Protein AF-A0A972W1B2-F1 (afdb_monomer_lite)

Radius of gyration: 42.03 Å; chains: 1; bounding box: 54×37×134 Å

Structure (mmCIF, N/CA/C/O backbone):
data_AF-A0A972W1B2-F1
#
_entry.id   AF-A0A972W1B2-F1
#
loop_
_atom_site.group_PDB
_atom_site.id
_atom_site.type_symbol
_atom_site.label_atom_id
_atom_site.label_alt_id
_atom_site.label_comp_id
_atom_site.label_asym_id
_atom_site.label_entity_id
_atom_site.label_seq_id
_atom_site.pdbx_PDB_ins_code
_atom_site.Cartn_x
_atom_site.Cartn_y
_atom_site.Cartn_z
_atom_site.occupancy
_atom_site.B_iso_or_equiv
_atom_site.auth_seq_id
_atom_site.auth_comp_id
_atom_site.auth_asym_id
_atom_site.auth_atom_id
_atom_site.pdbx_PDB_model_num
ATOM 1 N N . MET A 1 1 ? 18.387 16.454 -88.573 1.00 46.12 1 MET A N 1
ATOM 2 C CA . MET A 1 1 ? 18.129 17.408 -87.475 1.00 46.12 1 MET A CA 1
ATOM 3 C C . MET A 1 1 ? 18.003 16.573 -86.208 1.00 46.12 1 MET A C 1
ATOM 5 O O . MET A 1 1 ? 16.985 15.927 -86.009 1.00 46.12 1 MET A O 1
ATOM 9 N N . THR A 1 2 ? 19.109 16.417 -85.480 1.00 45.62 2 THR A N 1
ATOM 10 C CA . THR A 1 2 ? 19.255 15.451 -84.378 1.00 45.62 2 THR A CA 1
ATOM 11 C C . THR A 1 2 ? 18.654 16.027 -83.101 1.00 45.62 2 THR A C 1
ATOM 13 O O . THR A 1 2 ? 19.069 17.094 -82.658 1.00 45.62 2 THR A O 1
ATOM 16 N N . VAL A 1 3 ? 17.677 15.330 -82.526 1.00 54.69 3 VAL A N 1
ATOM 17 C CA . VAL A 1 3 ? 17.119 15.628 -81.202 1.00 54.69 3 VAL A CA 1
ATOM 18 C C . VAL A 1 3 ? 18.127 15.175 -80.144 1.00 54.69 3 VAL A C 1
ATOM 20 O O . VAL A 1 3 ? 18.491 14.001 -80.103 1.00 54.69 3 VAL A O 1
ATOM 23 N N . ALA A 1 4 ? 18.596 16.104 -79.310 1.00 55.91 4 ALA A N 1
ATOM 24 C CA . ALA A 1 4 ? 19.413 15.797 -78.142 1.00 55.91 4 ALA A CA 1
ATOM 25 C C . ALA A 1 4 ? 18.521 15.235 -77.023 1.00 55.91 4 ALA A C 1
ATOM 27 O O . ALA A 1 4 ? 17.514 15.842 -76.659 1.00 55.91 4 ALA A O 1
ATOM 28 N N . ALA A 1 5 ? 18.878 14.063 -76.499 1.00 64.50 5 ALA A N 1
ATOM 29 C CA . ALA A 1 5 ? 18.214 13.460 -75.350 1.00 64.50 5 ALA A CA 1
ATOM 30 C C . ALA A 1 5 ? 18.534 14.253 -74.070 1.00 64.50 5 ALA A C 1
ATOM 32 O O . ALA A 1 5 ? 19.690 14.589 -73.814 1.00 64.50 5 ALA A O 1
ATOM 33 N N . ASN A 1 6 ? 17.508 14.541 -73.270 1.00 60.62 6 ASN A N 1
ATOM 34 C CA . ASN A 1 6 ? 17.642 15.228 -71.986 1.00 60.62 6 ASN A CA 1
ATOM 35 C C . ASN A 1 6 ? 18.220 14.267 -70.925 1.00 60.62 6 ASN A C 1
ATOM 37 O O . ASN A 1 6 ? 17.736 13.135 -70.832 1.00 60.62 6 ASN A O 1
ATOM 41 N N . PRO A 1 7 ? 19.199 14.677 -70.097 1.00 66.25 7 PRO A N 1
ATOM 42 C CA . PRO A 1 7 ? 19.702 13.826 -69.027 1.00 66.25 7 PRO A CA 1
ATOM 43 C C . PRO A 1 7 ? 18.697 13.766 -67.867 1.00 66.25 7 PRO A C 1
ATOM 45 O O . PRO A 1 7 ? 18.315 14.786 -67.294 1.00 66.25 7 PRO A O 1
ATOM 48 N N . VAL A 1 8 ? 18.279 12.551 -67.509 1.00 71.12 8 VAL A N 1
ATOM 49 C CA . VAL A 1 8 ? 17.523 12.274 -66.282 1.00 71.12 8 VAL A CA 1
ATOM 50 C C . VAL A 1 8 ? 18.483 12.416 -65.101 1.00 71.12 8 VAL A C 1
ATOM 52 O O . VAL A 1 8 ? 19.417 11.630 -64.958 1.00 71.12 8 VAL A O 1
ATOM 55 N N . PHE A 1 9 ? 18.272 13.429 -64.261 1.00 68.75 9 PHE A N 1
ATOM 56 C CA . PHE A 1 9 ? 18.947 13.533 -62.970 1.00 68.75 9 PHE A CA 1
ATOM 57 C C . PHE A 1 9 ? 18.374 12.473 -62.026 1.00 68.75 9 PHE A C 1
ATOM 59 O O . PHE A 1 9 ? 17.235 12.574 -61.574 1.00 68.75 9 PHE A O 1
ATOM 66 N N . THR A 1 10 ? 19.165 11.448 -61.731 1.00 66.94 10 THR A N 1
ATOM 67 C CA . THR A 1 10 ? 18.851 10.475 -60.684 1.00 66.94 10 THR A CA 1
ATOM 68 C C . THR A 1 10 ? 19.213 11.088 -59.331 1.00 66.94 10 THR A C 1
ATOM 70 O O . THR A 1 10 ? 20.383 11.128 -58.954 1.00 66.94 10 THR A O 1
ATOM 73 N N . GLU A 1 11 ? 18.224 11.598 -58.597 1.00 64.88 11 GLU A N 1
ATOM 74 C CA . GLU A 1 11 ? 18.398 12.018 -57.203 1.00 64.88 11 GLU A CA 1
ATOM 75 C C . GLU A 1 11 ? 18.550 10.777 -56.307 1.00 64.88 11 GLU A C 1
ATOM 77 O O . GLU A 1 11 ? 17.581 10.091 -55.975 1.00 64.88 11 GLU A O 1
ATOM 82 N N . THR A 1 12 ? 19.780 10.470 -55.898 1.00 64.62 12 THR A N 1
ATOM 83 C CA . THR A 1 12 ? 20.041 9.469 -54.859 1.00 64.62 12 THR A CA 1
ATOM 84 C C . THR A 1 12 ? 19.655 10.064 -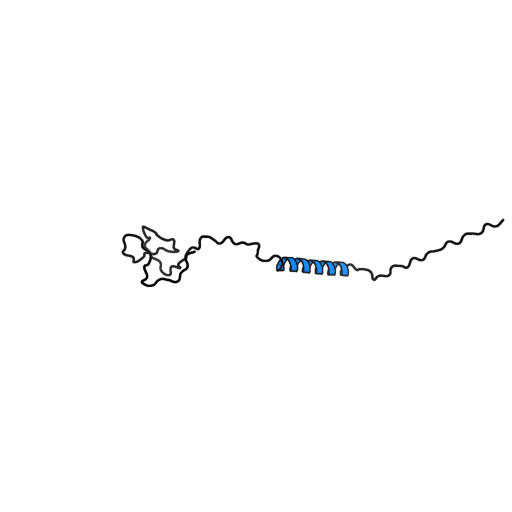53.506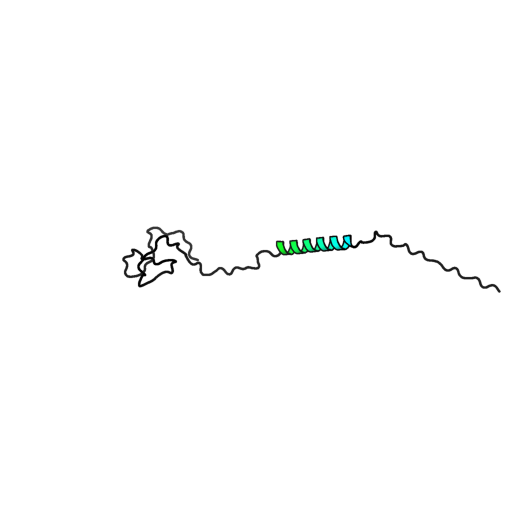 1.00 64.62 12 THR A C 1
ATOM 86 O O . THR A 1 12 ? 20.464 10.727 -52.858 1.00 64.62 12 THR A O 1
ATOM 89 N N . ARG A 1 13 ? 18.410 9.848 -53.057 1.00 68.94 13 ARG A N 1
ATOM 90 C CA . ARG A 1 13 ? 18.037 10.147 -51.664 1.00 68.94 13 ARG A CA 1
ATOM 91 C C . ARG A 1 13 ? 18.931 9.315 -50.737 1.00 68.94 13 ARG A C 1
ATOM 93 O O . ARG A 1 13 ? 19.014 8.101 -50.934 1.00 68.94 13 ARG A O 1
ATOM 100 N N . PRO A 1 14 ? 19.571 9.917 -49.720 1.00 69.75 14 PRO A N 1
ATOM 101 C CA . PRO A 1 14 ? 20.292 9.141 -48.727 1.00 69.75 14 PRO A CA 1
ATOM 102 C C . PRO A 1 14 ? 19.299 8.193 -48.053 1.00 69.75 14 PRO A C 1
ATOM 104 O O . PRO A 1 14 ? 18.249 8.615 -47.560 1.00 69.75 14 PRO A O 1
ATOM 107 N N . ALA A 1 15 ? 19.609 6.898 -48.073 1.00 71.12 15 ALA A N 1
ATOM 108 C CA . ALA A 1 15 ? 18.880 5.928 -47.279 1.00 71.12 15 ALA A CA 1
ATOM 109 C C . ALA A 1 15 ? 19.018 6.345 -45.809 1.00 71.12 15 ALA A C 1
ATOM 111 O O . ALA A 1 15 ? 20.129 6.527 -45.315 1.00 71.12 15 ALA A O 1
ATOM 112 N N . VAL A 1 16 ? 17.896 6.544 -45.116 1.00 70.44 16 VAL A N 1
ATOM 113 C CA . VAL A 1 16 ? 17.893 6.767 -43.667 1.00 70.44 16 VAL A CA 1
ATOM 114 C C . VAL A 1 16 ? 18.367 5.467 -43.018 1.00 70.44 16 VAL A C 1
ATOM 116 O O . VAL A 1 16 ? 17.591 4.538 -42.821 1.00 70.44 16 VAL A O 1
ATOM 119 N N . THR A 1 17 ? 19.666 5.371 -42.742 1.00 69.50 17 THR A N 1
ATOM 120 C CA . THR A 1 17 ? 20.294 4.224 -42.078 1.00 69.50 17 THR A CA 1
ATOM 121 C C . THR A 1 17 ? 20.316 4.458 -40.572 1.00 69.50 17 THR A C 1
ATOM 123 O O . THR A 1 17 ? 21.360 4.729 -39.983 1.00 69.50 17 THR A O 1
ATOM 126 N N . GLY A 1 18 ? 19.142 4.406 -39.946 1.00 75.62 18 GLY A N 1
ATOM 127 C CA . GLY A 1 18 ? 19.047 4.189 -38.503 1.00 75.62 18 GLY A CA 1
ATOM 128 C C . GLY A 1 18 ? 19.109 2.687 -38.202 1.00 75.62 18 GLY A C 1
ATOM 129 O O . GLY A 1 18 ? 18.673 1.895 -39.043 1.00 75.62 18 GLY A O 1
ATOM 130 N N . PRO A 1 19 ? 19.632 2.258 -37.041 1.00 80.81 19 PRO A N 1
ATOM 131 C CA . PRO A 1 19 ? 19.516 0.863 -36.631 1.00 80.81 19 PRO A CA 1
ATOM 132 C C . PRO A 1 19 ? 18.029 0.447 -36.593 1.00 80.81 19 PRO A C 1
ATOM 134 O O . PRO A 1 19 ? 17.190 1.222 -36.121 1.00 80.81 19 PRO A O 1
ATOM 137 N N . PRO A 1 20 ? 17.669 -0.738 -37.119 1.00 83.75 20 PRO A N 1
ATOM 138 C CA . PRO A 1 20 ? 16.279 -1.174 -37.179 1.00 83.75 20 PRO A CA 1
ATOM 139 C C . PRO A 1 20 ? 15.735 -1.436 -35.769 1.00 83.75 20 PRO A C 1
ATOM 141 O O . PRO A 1 20 ? 16.329 -2.196 -35.010 1.00 83.75 20 PRO A O 1
ATOM 144 N N . ILE A 1 21 ? 14.581 -0.846 -35.435 1.00 89.44 21 ILE A N 1
ATOM 145 C CA . ILE A 1 21 ? 13.882 -1.126 -34.171 1.00 89.44 21 ILE A CA 1
ATOM 146 C C . ILE A 1 21 ? 13.317 -2.543 -34.234 1.00 89.44 21 ILE A C 1
ATOM 148 O O . ILE A 1 21 ? 12.404 -2.829 -35.017 1.00 89.44 21 ILE A O 1
ATOM 152 N N . SER A 1 22 ? 13.839 -3.415 -33.384 1.00 93.88 22 SER A N 1
ATOM 153 C CA . SER A 1 22 ? 13.463 -4.820 -33.325 1.00 93.88 22 SER A CA 1
ATOM 154 C C . SER A 1 22 ? 12.165 -5.046 -32.537 1.00 93.88 22 SER A C 1
ATOM 156 O O . SER A 1 22 ? 11.648 -4.163 -31.846 1.00 93.88 22 SER A O 1
ATOM 158 N N . ALA A 1 23 ? 11.611 -6.258 -32.624 1.00 94.94 23 ALA A N 1
ATOM 159 C CA . ALA A 1 23 ? 10.454 -6.644 -31.815 1.00 94.94 23 ALA A CA 1
ATOM 160 C C . ALA A 1 23 ? 10.777 -6.655 -30.308 1.00 94.94 23 ALA A C 1
ATOM 162 O O . ALA A 1 23 ? 9.918 -6.311 -29.496 1.00 94.94 23 ALA A O 1
ATOM 163 N N . ILE A 1 24 ? 12.016 -7.004 -29.940 1.00 96.25 24 ILE A N 1
ATOM 164 C CA . ILE A 1 24 ? 12.446 -7.047 -28.540 1.00 96.25 24 ILE A CA 1
ATOM 165 C C . ILE A 1 24 ? 12.578 -5.638 -27.942 1.00 96.25 24 ILE A C 1
ATOM 167 O O . ILE A 1 24 ? 12.207 -5.438 -26.785 1.00 96.25 24 ILE A O 1
ATOM 171 N N . ASP A 1 25 ? 12.983 -4.641 -28.737 1.00 94.31 25 ASP A N 1
ATOM 172 C CA . ASP A 1 25 ? 13.044 -3.235 -28.300 1.00 94.31 25 ASP A CA 1
ATOM 173 C C . ASP A 1 25 ? 11.654 -2.707 -27.932 1.00 94.31 25 ASP A C 1
ATOM 175 O O . ASP A 1 25 ? 11.463 -2.056 -26.908 1.00 94.31 25 ASP A O 1
ATOM 179 N N . ARG A 1 26 ? 10.643 -3.049 -28.738 1.00 94.88 26 ARG A N 1
ATOM 180 C CA . ARG A 1 26 ? 9.249 -2.667 -28.474 1.00 94.88 26 ARG A CA 1
ATOM 181 C C . ARG A 1 26 ? 8.715 -3.360 -27.225 1.00 94.88 26 ARG A C 1
ATOM 183 O O . ARG A 1 26 ? 8.134 -2.701 -26.370 1.00 94.88 26 ARG A O 1
ATOM 190 N N . LEU A 1 27 ? 8.938 -4.671 -27.109 1.00 97.31 27 LEU A N 1
ATOM 191 C CA . LEU A 1 27 ? 8.449 -5.461 -25.980 1.00 97.31 27 LEU A CA 1
ATOM 192 C C . LEU A 1 27 ? 9.061 -4.995 -24.654 1.00 97.31 27 LEU A C 1
ATOM 194 O O . LEU A 1 27 ? 8.331 -4.758 -23.694 1.00 97.31 27 LEU A O 1
ATOM 198 N N . SER A 1 28 ? 10.385 -4.833 -24.607 1.00 97.12 28 SER A N 1
ATOM 199 C CA . SER A 1 28 ? 11.097 -4.379 -23.406 1.00 97.12 28 SER A CA 1
ATOM 200 C C . SER A 1 28 ? 10.653 -2.983 -22.973 1.00 97.12 28 SER A C 1
ATOM 202 O O . SER A 1 28 ? 10.360 -2.780 -21.794 1.00 97.12 28 SER A O 1
ATOM 204 N N . PHE A 1 29 ? 10.501 -2.050 -23.919 1.00 97.31 29 PHE A N 1
ATOM 205 C CA . PHE A 1 29 ? 9.983 -0.714 -23.638 1.00 97.31 29 PHE A CA 1
ATOM 206 C C . PHE A 1 29 ? 8.553 -0.751 -23.083 1.00 97.31 29 PHE A C 1
ATOM 208 O O . PHE A 1 29 ? 8.260 -0.083 -22.093 1.00 97.31 29 PHE A O 1
ATOM 215 N N . THR A 1 30 ? 7.660 -1.553 -23.676 1.00 97.44 30 THR A N 1
ATOM 216 C CA . THR A 1 30 ? 6.274 -1.671 -23.200 1.00 97.44 30 THR A CA 1
ATOM 217 C C . THR A 1 30 ? 6.198 -2.284 -21.805 1.00 97.44 30 THR A C 1
ATOM 219 O O . THR A 1 30 ? 5.452 -1.778 -20.970 1.00 97.44 30 THR A O 1
ATOM 222 N N . VAL A 1 31 ? 6.977 -3.332 -21.521 1.00 98.19 31 VAL A N 1
ATOM 223 C CA . VAL A 1 31 ? 7.018 -3.943 -20.182 1.00 98.19 31 VAL A CA 1
ATOM 224 C C . VAL A 1 31 ? 7.576 -2.958 -19.158 1.00 98.19 31 VAL A C 1
ATOM 226 O O . VAL A 1 31 ? 6.991 -2.803 -18.089 1.00 98.19 31 VAL A O 1
ATOM 229 N N . PHE A 1 32 ? 8.653 -2.244 -19.490 1.00 98.38 32 PHE A N 1
ATOM 230 C CA . PHE A 1 32 ? 9.207 -1.204 -18.625 1.00 98.38 32 PHE A CA 1
ATOM 231 C C . PHE A 1 32 ? 8.169 -0.119 -18.311 1.00 98.38 32 PHE A C 1
ATOM 233 O O . PHE A 1 32 ? 7.923 0.178 -17.142 1.00 98.38 32 PHE A O 1
ATOM 240 N N . LEU A 1 33 ? 7.506 0.422 -19.339 1.00 98.38 33 LEU A N 1
ATOM 241 C CA . LEU A 1 33 ? 6.455 1.424 -19.171 1.00 98.38 33 LEU A CA 1
ATOM 242 C C . LEU A 1 33 ? 5.301 0.890 -18.313 1.00 98.38 33 LEU A C 1
ATOM 244 O O . LEU A 1 33 ? 4.829 1.592 -17.421 1.00 98.38 33 LEU A O 1
ATOM 248 N N . ALA A 1 34 ? 4.871 -0.352 -18.544 1.00 98.06 34 ALA A N 1
ATOM 249 C CA . ALA A 1 34 ? 3.824 -0.982 -17.750 1.00 98.06 34 ALA A CA 1
ATOM 250 C C . ALA A 1 34 ? 4.219 -1.053 -16.269 1.00 98.06 34 ALA A C 1
ATOM 252 O O . ALA A 1 34 ? 3.423 -0.664 -15.418 1.00 98.06 34 ALA A O 1
ATOM 253 N N . VAL A 1 35 ? 5.444 -1.479 -15.949 1.00 98.00 35 VAL A N 1
ATOM 254 C CA . VAL A 1 35 ? 5.941 -1.530 -14.563 1.00 98.00 35 VAL A CA 1
ATOM 255 C C . VAL A 1 35 ? 5.957 -0.140 -13.926 1.00 98.00 35 VAL A C 1
ATOM 257 O O . VAL A 1 35 ? 5.490 0.008 -12.799 1.00 98.00 35 VAL A O 1
ATOM 260 N N . VAL A 1 36 ? 6.424 0.887 -14.645 1.00 97.81 36 VAL A N 1
ATOM 261 C CA . VAL A 1 36 ? 6.429 2.277 -14.156 1.00 97.81 36 VAL A CA 1
ATOM 262 C C . VAL A 1 36 ? 5.012 2.762 -13.841 1.00 97.81 36 VAL A C 1
ATOM 264 O O . VAL A 1 36 ? 4.789 3.334 -12.777 1.00 97.81 36 VAL A O 1
ATOM 267 N N . VAL A 1 37 ? 4.042 2.494 -14.721 1.00 97.00 37 VAL A N 1
ATOM 268 C CA . VAL A 1 37 ? 2.634 2.860 -14.497 1.00 97.00 37 VAL A CA 1
ATOM 269 C C . VAL A 1 37 ? 2.064 2.142 -13.272 1.00 97.00 37 VAL A C 1
ATOM 271 O O . VAL A 1 37 ? 1.434 2.784 -12.436 1.00 97.00 37 VAL A O 1
ATOM 274 N N . HIS A 1 38 ? 2.319 0.840 -13.110 1.00 95.62 38 HIS A N 1
ATOM 275 C CA . HIS A 1 38 ? 1.863 0.099 -11.929 1.00 95.62 38 HIS A CA 1
ATOM 276 C C . HIS A 1 38 ? 2.498 0.633 -10.642 1.00 95.62 38 HIS A C 1
ATOM 278 O O . HIS A 1 38 ? 1.792 0.821 -9.656 1.00 95.62 38 HIS A O 1
ATOM 284 N N . ALA A 1 39 ? 3.803 0.920 -10.647 1.00 94.12 39 ALA A N 1
ATOM 285 C CA . ALA A 1 39 ? 4.488 1.497 -9.495 1.00 94.12 39 ALA A CA 1
ATOM 286 C C . ALA A 1 39 ? 3.911 2.875 -9.132 1.00 94.12 39 ALA A C 1
ATOM 288 O O . ALA A 1 39 ? 3.644 3.137 -7.962 1.00 94.12 39 ALA A O 1
ATOM 289 N N . ALA A 1 40 ? 3.647 3.728 -10.126 1.00 93.00 40 ALA A N 1
ATOM 290 C CA . ALA A 1 40 ? 3.008 5.022 -9.912 1.00 93.00 40 ALA A CA 1
ATOM 291 C C . ALA A 1 40 ? 1.592 4.883 -9.330 1.00 93.00 40 ALA A C 1
ATOM 293 O O . ALA A 1 40 ? 1.228 5.653 -8.451 1.00 93.00 40 ALA A O 1
ATOM 294 N N . LEU A 1 41 ? 0.805 3.892 -9.766 1.00 90.75 41 LEU A N 1
ATOM 295 C CA . LEU A 1 41 ? -0.522 3.624 -9.205 1.00 90.75 41 LEU A CA 1
ATOM 296 C C . LEU A 1 41 ? -0.443 3.097 -7.767 1.00 90.75 41 LEU A C 1
ATOM 298 O O . LEU A 1 41 ? -1.121 3.622 -6.894 1.00 90.75 41 LEU A O 1
ATOM 302 N N . ILE A 1 42 ? 0.403 2.100 -7.499 1.00 88.69 42 ILE A N 1
ATOM 303 C CA . ILE A 1 42 ? 0.536 1.488 -6.166 1.00 88.69 42 ILE A CA 1
ATOM 304 C C . ILE A 1 42 ? 1.049 2.503 -5.136 1.00 88.69 42 ILE A C 1
ATOM 306 O O . ILE A 1 42 ? 0.583 2.512 -4.002 1.00 88.69 42 ILE A O 1
ATOM 310 N N . LEU A 1 43 ? 2.012 3.347 -5.519 1.00 88.25 43 LEU A N 1
ATOM 311 C CA . LEU A 1 43 ? 2.617 4.335 -4.620 1.00 88.25 43 LEU A CA 1
ATOM 312 C C . LEU A 1 43 ? 1.842 5.661 -4.583 1.00 88.25 43 LEU A C 1
ATOM 314 O O . LEU A 1 43 ? 1.866 6.358 -3.572 1.00 88.25 43 LEU A O 1
ATOM 318 N N . GLY A 1 44 ? 1.194 6.031 -5.690 1.00 82.56 44 GLY A N 1
ATOM 319 C CA . GLY A 1 44 ? 0.496 7.307 -5.861 1.00 82.56 44 GLY A CA 1
ATOM 320 C C . GLY A 1 44 ? -0.972 7.282 -5.445 1.00 82.56 44 GLY A C 1
ATOM 321 O O . GLY A 1 44 ? -1.493 8.321 -5.040 1.00 82.56 44 GLY A O 1
ATOM 322 N N . VAL A 1 45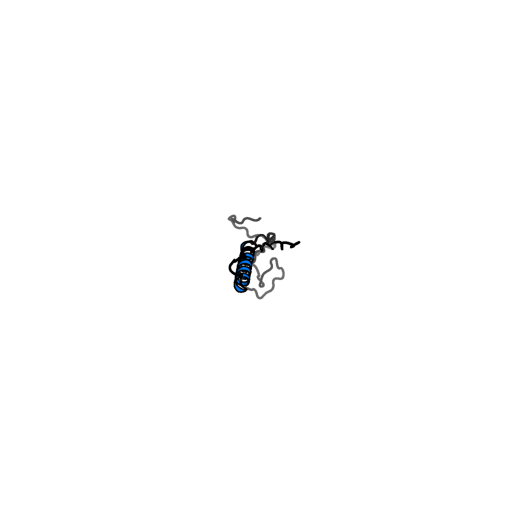 ? -1.640 6.123 -5.476 1.00 79.25 45 VAL A N 1
ATOM 323 C CA . VAL A 1 45 ? -2.944 5.942 -4.821 1.00 79.25 45 VAL A CA 1
ATOM 324 C C . VAL A 1 45 ? -2.683 5.832 -3.319 1.00 79.25 45 VAL A C 1
ATOM 326 O O . VAL A 1 45 ? -2.583 4.752 -2.744 1.00 79.25 45 VAL A O 1
ATOM 329 N N . THR A 1 46 ? -2.484 6.983 -2.683 1.00 69.25 46 THR A N 1
ATOM 330 C CA . THR A 1 46 ? -2.325 7.076 -1.234 1.00 69.25 46 THR A CA 1
ATOM 331 C C . THR A 1 46 ? -3.660 6.781 -0.542 1.00 69.25 46 THR A C 1
ATOM 333 O O . THR A 1 46 ? -4.736 6.909 -1.126 1.00 69.25 46 THR A O 1
ATOM 336 N N . PHE A 1 47 ? -3.597 6.371 0.727 1.00 64.38 47 PHE A N 1
ATOM 337 C CA . PHE A 1 47 ? -4.725 5.962 1.581 1.00 64.38 47 PHE A CA 1
ATOM 338 C C . PHE A 1 47 ? -5.791 7.046 1.848 1.00 64.38 47 PHE A C 1
ATOM 340 O O . PHE A 1 47 ? -6.633 6.881 2.727 1.00 64.38 47 PHE A O 1
ATOM 347 N N . THR A 1 48 ? -5.795 8.153 1.107 1.00 59.06 48 THR A N 1
ATOM 348 C CA . THR A 1 48 ? -6.778 9.234 1.248 1.00 59.06 48 THR A CA 1
ATOM 349 C C . THR A 1 48 ? -8.160 8.857 0.715 1.00 59.06 48 THR A C 1
ATOM 351 O O . THR A 1 48 ? -9.117 9.585 0.948 1.00 59.06 48 THR A O 1
ATOM 354 N N . PHE A 1 49 ? -8.311 7.691 0.077 1.00 56.34 49 PHE A N 1
ATOM 355 C CA . PHE A 1 49 ? -9.621 7.176 -0.339 1.00 56.34 49 PHE A CA 1
ATOM 356 C C . PHE A 1 49 ? -10.482 6.625 0.810 1.00 56.34 49 PHE A C 1
ATOM 358 O O . PHE A 1 49 ? -11.593 6.151 0.585 1.00 56.34 49 PHE A O 1
ATOM 365 N N . ALA A 1 50 ? -9.995 6.696 2.047 1.00 61.38 50 ALA A N 1
ATOM 366 C CA . ALA A 1 50 ? -10.817 6.495 3.223 1.00 61.38 50 ALA A CA 1
ATOM 367 C C . ALA A 1 50 ? -10.638 7.689 4.160 1.00 61.38 50 ALA A C 1
ATOM 369 O O . ALA A 1 50 ? -9.896 7.620 5.139 1.00 61.38 50 ALA A O 1
ATOM 370 N N . GLU A 1 51 ? -11.402 8.755 3.922 1.00 62.34 51 GLU A N 1
ATOM 371 C CA . GLU A 1 51 ? -12.010 9.436 5.062 1.00 62.34 51 GLU A CA 1
ATOM 372 C C . GLU A 1 51 ? -12.832 8.365 5.791 1.00 62.34 51 GLU A C 1
ATOM 374 O O . GLU A 1 51 ? -13.993 8.104 5.475 1.00 62.34 51 GLU A O 1
ATOM 379 N N . LYS A 1 52 ? -12.196 7.645 6.726 1.00 60.91 52 LYS A N 1
ATOM 380 C CA . LYS A 1 52 ? -12.942 6.928 7.751 1.00 60.91 52 LYS A CA 1
ATOM 381 C C . LYS A 1 52 ? -13.721 8.024 8.448 1.00 60.91 52 LYS A C 1
ATOM 383 O O . LYS A 1 52 ? -13.148 8.780 9.228 1.00 60.91 52 LYS A O 1
ATOM 388 N N . SER A 1 53 ? -15.010 8.122 8.137 1.00 65.25 53 SER A N 1
ATOM 389 C CA . SER A 1 53 ? -15.937 8.776 9.042 1.00 65.25 53 SER A CA 1
ATOM 390 C C . SER A 1 53 ? -15.639 8.175 10.419 1.00 65.25 53 SER A C 1
ATOM 392 O O . SER A 1 53 ? -15.606 6.938 10.519 1.00 65.25 53 SER A O 1
ATOM 394 N N . PRO A 1 54 ? -15.261 8.987 11.423 1.00 62.38 54 PRO A N 1
ATOM 395 C CA . PRO A 1 54 ? -15.005 8.456 12.747 1.00 62.38 54 PRO A CA 1
ATOM 396 C C . PRO A 1 54 ? -16.243 7.655 13.127 1.00 62.38 54 PRO A C 1
ATOM 398 O O . PRO A 1 54 ? -17.361 8.151 13.002 1.00 62.38 54 PRO A O 1
ATOM 401 N N . SER A 1 55 ? -16.054 6.383 13.488 1.00 62.47 55 SER A N 1
ATOM 402 C CA . SER A 1 55 ? -17.145 5.598 14.052 1.00 62.47 55 SER A CA 1
ATOM 403 C C . SER A 1 55 ? -17.583 6.365 15.286 1.00 62.47 55 SER A C 1
ATOM 405 O O . SER A 1 55 ? -16.883 6.338 16.292 1.00 62.47 55 SER A O 1
ATOM 407 N N . THR A 1 56 ? -18.703 7.080 15.202 1.00 62.28 56 THR A N 1
ATOM 408 C CA . THR A 1 56 ? -19.229 7.954 16.265 1.00 62.28 56 THR A CA 1
ATOM 409 C C . THR A 1 56 ? -19.703 7.159 17.484 1.00 62.28 56 THR A C 1
ATOM 411 O O . THR A 1 56 ? -20.412 7.673 18.340 1.00 62.28 56 THR A O 1
ATOM 414 N N . HIS A 1 57 ? -19.377 5.870 17.529 1.00 64.12 57 HIS A N 1
ATOM 415 C CA . HIS A 1 57 ? -19.716 4.963 18.594 1.00 64.12 57 HIS A CA 1
ATOM 416 C C . HIS A 1 57 ? -18.528 4.033 18.838 1.00 64.12 57 HIS A C 1
ATOM 418 O O . HIS A 1 57 ? -18.377 2.986 18.203 1.00 64.12 57 HIS A O 1
ATOM 424 N N . THR A 1 58 ? -17.636 4.459 19.724 1.00 69.88 58 THR A N 1
ATOM 425 C CA . THR A 1 58 ? -16.669 3.586 20.383 1.00 69.88 58 THR A CA 1
ATOM 426 C C . THR A 1 58 ? -17.416 2.831 21.476 1.00 69.88 58 THR A C 1
ATOM 428 O O . THR A 1 58 ? -17.876 3.417 22.449 1.00 69.88 58 THR A O 1
ATOM 431 N N . MET A 1 59 ? -17.617 1.528 21.277 1.00 73.81 59 MET A N 1
ATOM 432 C CA . MET A 1 59 ? -18.207 0.663 22.296 1.00 73.81 59 MET A CA 1
ATOM 433 C C . MET A 1 59 ? -17.098 0.178 23.225 1.00 73.81 59 MET A C 1
ATOM 435 O O . MET A 1 59 ? -16.155 -0.471 22.771 1.00 73.81 59 MET A O 1
ATOM 439 N N . GLU A 1 60 ? -17.243 0.447 24.518 1.00 71.88 60 GLU A N 1
ATOM 440 C CA . GLU A 1 60 ? -16.404 -0.158 25.548 1.00 71.88 60 GLU A CA 1
ATOM 441 C C . GLU A 1 60 ? -16.707 -1.658 25.640 1.00 71.88 60 GLU A C 1
ATOM 443 O O . GLU A 1 60 ? -17.817 -2.070 25.988 1.00 71.88 60 GLU A O 1
ATOM 448 N N . VAL A 1 61 ? -15.722 -2.496 25.307 1.00 71.56 61 VAL A N 1
ATOM 449 C CA . VAL A 1 61 ? -15.837 -3.957 25.399 1.00 71.56 61 VAL A CA 1
ATOM 450 C C . VAL A 1 61 ? -14.990 -4.439 26.567 1.00 71.56 61 VAL A C 1
ATOM 452 O O . VAL A 1 61 ? -13.768 -4.529 26.474 1.00 71.56 61 VAL A O 1
ATOM 455 N N . THR A 1 62 ? -15.643 -4.806 27.668 1.00 70.75 62 THR A N 1
ATOM 456 C CA . THR A 1 62 ? -14.962 -5.452 28.797 1.00 70.75 62 THR A CA 1
ATOM 457 C C . THR A 1 62 ? -14.911 -6.962 28.577 1.00 70.75 62 THR A C 1
ATOM 459 O O . THR A 1 62 ? -15.944 -7.615 28.412 1.00 70.75 62 THR A O 1
ATOM 462 N N . LEU A 1 63 ? -13.709 -7.545 28.594 1.00 76.44 63 LEU A N 1
ATOM 463 C CA . LEU A 1 63 ? -13.543 -8.996 28.532 1.00 76.44 63 LEU A CA 1
ATOM 464 C C . LEU A 1 63 ? -13.892 -9.618 29.891 1.00 76.44 63 LEU A C 1
ATOM 466 O O . LEU A 1 63 ? -13.170 -9.450 30.875 1.00 76.44 63 LEU A O 1
ATOM 470 N N . ALA A 1 64 ? -15.002 -10.351 29.946 1.00 72.88 64 ALA A N 1
ATOM 471 C CA . ALA A 1 64 ? -15.416 -11.055 31.152 1.00 72.88 64 ALA A CA 1
ATOM 472 C C . ALA A 1 64 ? -14.539 -12.298 31.371 1.00 72.88 64 ALA A C 1
ATOM 474 O O . ALA A 1 64 ? -14.579 -13.244 30.590 1.00 72.88 64 ALA A O 1
ATOM 475 N N . GLN A 1 65 ? -13.760 -12.308 32.454 1.00 79.06 65 GLN A N 1
ATOM 476 C CA . GLN A 1 65 ? -12.938 -13.464 32.844 1.00 79.06 65 GLN A CA 1
ATOM 477 C C . GLN A 1 65 ? -13.727 -14.521 33.639 1.00 79.06 65 GLN A C 1
ATOM 479 O O . GLN A 1 65 ? -13.282 -15.658 33.771 1.00 79.06 65 GLN A O 1
ATOM 484 N N . HIS A 1 66 ? -14.900 -14.155 34.166 1.00 78.19 66 HIS A N 1
ATOM 485 C CA . HIS A 1 66 ? -15.738 -15.013 35.000 1.00 78.19 66 HIS A CA 1
ATOM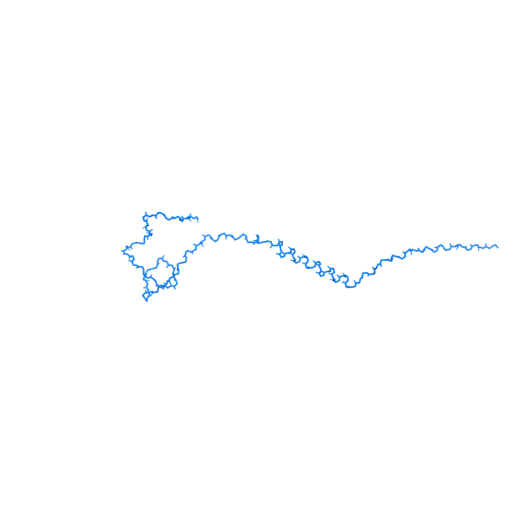 486 C C . HIS A 1 66 ? -17.179 -15.026 34.493 1.00 78.19 66 HIS A C 1
ATOM 488 O O . HIS A 1 66 ? -17.756 -13.974 34.222 1.00 78.19 66 HIS A O 1
ATOM 494 N N . MET A 1 67 ? -17.758 -16.223 34.410 1.00 79.56 67 MET A N 1
ATOM 495 C CA . MET A 1 67 ? -19.146 -16.456 34.010 1.00 79.56 67 MET A CA 1
ATOM 496 C C . MET A 1 67 ? -19.995 -16.860 35.220 1.00 79.56 67 MET A C 1
ATOM 498 O O . MET A 1 67 ? -19.520 -17.570 36.106 1.00 79.56 67 MET A O 1
ATOM 502 N N . SER A 1 68 ? -21.257 -16.433 35.252 1.00 81.38 68 SER A N 1
ATOM 503 C CA . SER A 1 68 ? -22.253 -16.904 36.216 1.00 81.38 68 SER A CA 1
ATOM 504 C C . SER A 1 68 ? -23.189 -17.925 35.570 1.00 81.38 68 SER A C 1
ATOM 506 O O . SER A 1 68 ? -23.664 -17.720 34.455 1.00 81.38 68 SER A O 1
ATOM 508 N N . GLU A 1 69 ? -23.501 -19.008 36.281 1.00 83.12 69 GLU A N 1
ATOM 509 C CA . GLU A 1 69 ? -24.466 -20.018 35.817 1.00 83.12 69 GLU A CA 1
ATOM 510 C C . GLU A 1 69 ? -25.914 -19.503 35.829 1.00 83.12 69 GLU A C 1
ATOM 512 O O . GLU A 1 69 ? -26.758 -19.991 35.080 1.00 83.12 69 GLU A O 1
ATOM 517 N N . ARG A 1 70 ? -26.218 -18.502 36.667 1.00 83.19 70 ARG A N 1
ATOM 518 C CA . ARG A 1 70 ? -27.560 -17.919 36.778 1.00 83.19 70 ARG A CA 1
ATOM 519 C C . ARG A 1 70 ? -27.690 -16.705 35.863 1.00 83.19 70 ARG A C 1
ATOM 521 O O . ARG A 1 70 ? -26.924 -15.751 35.986 1.00 83.19 70 ARG A O 1
ATOM 528 N N . GLN A 1 71 ? -28.686 -16.733 34.982 1.00 83.38 71 GLN A N 1
ATOM 529 C CA . GLN A 1 71 ? -29.038 -15.595 34.137 1.00 83.38 71 GLN A CA 1
ATOM 530 C C . GLN A 1 71 ? -29.622 -14.455 34.995 1.00 83.38 71 GLN A C 1
ATOM 532 O O . GLN A 1 71 ? -30.486 -14.725 35.831 1.00 83.38 71 GLN A O 1
ATOM 537 N N . PRO A 1 72 ? -29.166 -13.202 34.825 1.00 82.44 72 PRO A N 1
ATOM 538 C CA . PRO A 1 72 ? -29.786 -12.050 35.473 1.00 82.44 72 PRO A CA 1
ATOM 539 C C . PRO A 1 72 ? -31.177 -11.758 34.897 1.00 82.44 72 PRO A C 1
ATOM 541 O O . PRO A 1 72 ? -31.347 -11.746 33.679 1.00 82.44 72 PRO A O 1
ATOM 544 N N . ASP A 1 73 ? -32.148 -11.445 35.756 1.00 85.44 73 ASP A N 1
ATOM 545 C CA . ASP A 1 73 ? -33.500 -11.050 35.322 1.00 85.44 73 ASP A CA 1
ATOM 546 C C . ASP A 1 73 ? -33.523 -9.667 34.641 1.00 85.44 73 ASP A C 1
ATOM 548 O O . ASP A 1 73 ? -34.412 -9.366 33.844 1.00 85.44 73 ASP A O 1
ATOM 552 N N . LYS A 1 74 ? -32.544 -8.810 34.960 1.00 80.81 74 LYS A N 1
ATOM 553 C CA . LYS A 1 74 ? -32.342 -7.477 34.375 1.00 80.81 74 LYS A CA 1
ATOM 554 C C . LYS A 1 74 ? -30.893 -7.334 33.917 1.00 80.81 74 LYS A C 1
ATOM 556 O O . LYS A 1 74 ? -29.982 -7.723 34.645 1.00 80.81 74 LYS A O 1
ATOM 561 N N . VAL A 1 75 ? -30.693 -6.772 32.725 1.00 81.81 75 VAL A N 1
ATOM 562 C CA . VAL A 1 75 ? -29.372 -6.575 32.111 1.00 81.81 75 VAL A CA 1
ATOM 563 C C . VAL A 1 75 ? -29.169 -5.106 31.749 1.00 81.81 75 VAL A C 1
ATOM 565 O O . VAL A 1 75 ? -29.905 -4.551 30.939 1.00 81.81 75 VAL A O 1
ATOM 568 N N . ASP A 1 76 ? -28.163 -4.480 32.357 1.00 79.62 76 ASP A N 1
ATOM 569 C CA . ASP A 1 76 ? -27.827 -3.067 32.131 1.00 79.62 76 ASP A CA 1
ATOM 570 C C . ASP A 1 76 ? -26.742 -2.860 31.062 1.00 79.62 76 ASP A C 1
ATOM 572 O O . ASP A 1 76 ? -26.506 -1.724 30.644 1.00 79.62 76 ASP A O 1
ATOM 576 N N . PHE A 1 77 ? -26.058 -3.941 30.662 1.00 80.00 77 PHE A N 1
ATOM 577 C CA . PHE A 1 77 ? -24.929 -3.951 29.729 1.00 80.00 77 PHE A CA 1
ATOM 578 C C . PHE A 1 77 ? -24.900 -5.249 28.910 1.00 80.00 77 PHE A C 1
ATOM 580 O O . PHE A 1 77 ? -25.297 -6.310 29.397 1.00 80.00 77 PHE A O 1
ATOM 587 N N . ILE A 1 78 ? -24.401 -5.169 27.673 1.00 81.06 78 ILE A N 1
ATOM 588 C CA . ILE A 1 78 ? -24.181 -6.335 26.807 1.00 81.06 78 ILE A CA 1
ATOM 589 C C . ILE A 1 78 ? -22.804 -6.924 27.127 1.00 81.06 78 ILE A C 1
ATOM 591 O O . ILE A 1 78 ? -21.803 -6.212 27.104 1.00 81.06 78 ILE A O 1
ATOM 595 N N . ALA A 1 79 ? -22.747 -8.226 27.399 1.00 81.62 79 ALA A N 1
ATOM 596 C CA . ALA A 1 79 ? -21.515 -8.941 27.715 1.00 81.62 79 ALA A CA 1
ATOM 597 C C . ALA A 1 79 ? -21.464 -10.295 26.997 1.00 81.62 79 ALA A C 1
ATOM 599 O O . ALA A 1 79 ? -22.486 -10.821 26.560 1.00 81.62 79 ALA A O 1
ATOM 600 N N . GLN A 1 80 ? -20.262 -10.872 26.893 1.00 84.25 80 GLN A N 1
ATOM 601 C CA . GLN A 1 80 ? -20.058 -12.184 26.263 1.00 84.25 80 GLN A CA 1
ATOM 602 C C . GLN A 1 80 ? -20.731 -13.324 27.043 1.00 84.25 80 GLN A C 1
ATOM 604 O O . GLN A 1 80 ? -21.177 -14.301 26.445 1.00 84.25 80 GLN A O 1
ATOM 609 N N . PHE A 1 81 ? -20.811 -13.198 28.370 1.00 86.00 81 PHE A N 1
ATOM 610 C CA . PHE A 1 81 ? -21.363 -14.207 29.272 1.00 86.00 81 PHE A CA 1
ATOM 611 C C . PHE A 1 81 ? -22.234 -13.553 30.350 1.00 86.00 81 PHE A C 1
ATOM 613 O O . PHE A 1 81 ? -22.092 -12.364 30.636 1.00 86.00 81 PHE A O 1
ATOM 620 N N . ASN A 1 82 ? -23.106 -14.345 30.981 1.00 87.56 82 ASN A N 1
ATOM 621 C CA . ASN A 1 82 ? -23.899 -13.904 32.129 1.00 87.56 82 ASN A CA 1
ATOM 622 C C . ASN A 1 82 ? -22.975 -13.440 33.263 1.00 87.56 82 ASN A C 1
ATOM 624 O O . ASN A 1 82 ? -22.120 -14.204 33.720 1.00 87.56 82 ASN A O 1
ATOM 628 N N . GLN A 1 83 ? -23.182 -12.221 33.758 1.00 83.31 83 GLN A N 1
ATOM 629 C CA . GLN A 1 83 ? -22.413 -11.660 34.864 1.00 83.31 83 GLN A CA 1
ATOM 630 C C . GLN A 1 83 ? -23.353 -10.980 35.859 1.00 83.31 83 GLN A C 1
ATOM 632 O O . GLN A 1 83 ? -24.078 -10.052 35.511 1.00 83.31 83 GLN A O 1
ATOM 637 N N . ALA A 1 84 ? -23.334 -11.447 37.108 1.00 82.81 84 ALA A N 1
ATOM 638 C CA . ALA A 1 84 ? -24.041 -10.809 38.210 1.00 82.81 84 ALA A CA 1
ATOM 639 C C . ALA A 1 84 ? -23.069 -9.896 38.970 1.00 82.81 84 ALA A C 1
ATOM 641 O O . ALA A 1 84 ? -22.045 -10.361 39.473 1.00 82.81 84 ALA A O 1
ATOM 642 N N . GLY A 1 85 ? -23.376 -8.600 39.038 1.00 76.81 85 GLY A N 1
ATOM 643 C CA . GLY A 1 85 ? -22.622 -7.648 39.853 1.00 76.81 85 GLY A CA 1
ATOM 644 C C . GLY A 1 85 ? -22.919 -7.816 41.346 1.00 76.81 85 GLY A C 1
ATOM 645 O O . GLY A 1 85 ? -24.015 -8.214 41.725 1.00 76.81 85 GLY A O 1
ATOM 646 N N . SER A 1 86 ? -21.957 -7.476 42.208 1.00 79.62 86 SER A N 1
ATOM 647 C CA . SER A 1 86 ? -22.133 -7.491 43.674 1.00 79.62 86 SER A CA 1
ATOM 648 C C . SER A 1 86 ? -22.789 -6.210 44.226 1.00 79.62 86 SER A C 1
ATOM 650 O O . SER A 1 86 ? -22.829 -6.018 45.442 1.00 79.62 86 SER A O 1
ATOM 652 N N . GLY A 1 87 ? -23.246 -5.303 43.356 1.00 79.81 87 GLY A N 1
ATOM 653 C CA . GLY A 1 87 ? -23.838 -4.029 43.761 1.00 79.81 87 GLY A CA 1
ATOM 654 C C . GLY A 1 87 ? -25.104 -4.229 44.595 1.00 79.81 87 GLY A C 1
ATOM 655 O O . GLY A 1 87 ? -25.908 -5.112 44.316 1.00 79.81 87 GLY A O 1
ATOM 656 N N . THR A 1 88 ? -25.273 -3.408 45.628 1.00 81.50 88 THR A N 1
ATOM 657 C CA . THR A 1 88 ? -26.417 -3.471 46.555 1.00 81.50 88 THR A CA 1
ATOM 658 C C . THR A 1 88 ? -27.381 -2.295 46.401 1.00 81.50 88 THR A C 1
ATOM 660 O O . THR A 1 88 ? -28.378 -2.224 47.118 1.00 81.50 88 THR A O 1
ATOM 663 N N . LEU A 1 89 ? -27.090 -1.360 45.490 1.00 80.69 89 LEU A N 1
ATOM 664 C CA . LEU A 1 89 ? -27.956 -0.219 45.206 1.00 80.69 89 LEU A CA 1
ATOM 665 C C . LEU A 1 89 ? -29.203 -0.678 44.444 1.00 80.69 89 LEU A C 1
ATOM 667 O O . LEU A 1 89 ? -29.135 -1.564 43.595 1.00 80.69 89 LEU A O 1
ATOM 671 N N . ALA A 1 90 ? -30.340 -0.055 44.759 1.00 78.94 90 ALA A N 1
ATOM 672 C CA . ALA A 1 90 ? -31.608 -0.324 44.084 1.00 78.94 90 ALA A CA 1
ATOM 673 C C . ALA A 1 90 ? -31.606 0.170 42.627 1.00 78.94 90 ALA A C 1
ATOM 675 O O . ALA A 1 90 ? -32.167 -0.498 41.759 1.00 78.94 90 ALA A O 1
ATOM 676 N N . ASP A 1 91 ? -30.940 1.301 42.380 1.00 79.75 91 ASP A N 1
ATOM 677 C CA . ASP A 1 91 ? -30.806 1.926 41.067 1.00 79.75 91 ASP A CA 1
ATOM 678 C C . ASP A 1 91 ? -29.350 1.885 40.587 1.00 79.75 91 ASP A C 1
ATOM 680 O O . ASP A 1 91 ? -28.406 1.951 41.382 1.00 79.75 91 ASP A O 1
ATOM 684 N N . LYS A 1 92 ? -29.168 1.792 39.265 1.00 75.62 92 LYS A N 1
ATOM 685 C CA . LYS A 1 92 ? -27.852 1.841 38.621 1.00 75.62 92 LYS A CA 1
ATOM 686 C C . LYS A 1 92 ? -27.198 3.196 38.893 1.00 75.62 92 LYS A C 1
ATOM 688 O O . LYS A 1 92 ? -27.778 4.239 38.603 1.00 75.62 92 LYS A O 1
ATOM 693 N N . ALA A 1 93 ? -25.970 3.162 39.393 1.00 76.31 93 ALA A N 1
ATOM 694 C CA . ALA A 1 93 ? -25.143 4.338 39.611 1.00 76.31 93 ALA A CA 1
ATOM 695 C C . ALA A 1 93 ? -23.780 4.136 38.951 1.00 76.31 93 ALA A C 1
ATOM 697 O O . ALA A 1 93 ? -23.280 3.011 38.862 1.00 76.31 93 ALA A O 1
ATOM 698 N N . GLU A 1 94 ? -23.187 5.228 38.485 1.00 74.38 94 GLU A N 1
ATOM 699 C CA . GLU A 1 94 ? -21.815 5.210 37.997 1.00 74.38 94 GLU A CA 1
ATOM 700 C C . GLU A 1 94 ? -20.839 4.979 39.151 1.00 74.38 94 GLU A C 1
ATOM 702 O O . GLU A 1 94 ? -21.094 5.351 40.302 1.00 74.38 94 GLU A O 1
ATOM 707 N N . LEU A 1 95 ? -19.710 4.343 38.838 1.00 71.31 95 LEU A N 1
ATOM 708 C CA . LEU A 1 95 ? -18.639 4.157 39.805 1.00 71.31 95 LEU A CA 1
ATOM 709 C C . LEU A 1 95 ? -18.134 5.531 40.238 1.00 71.31 95 LEU A C 1
ATOM 711 O O . LEU A 1 95 ? -17.557 6.272 39.450 1.00 71.31 95 LEU A O 1
ATOM 715 N N . THR A 1 96 ? -18.340 5.864 41.506 1.00 73.75 96 THR A N 1
ATOM 716 C CA . THR A 1 96 ? -17.811 7.095 42.083 1.00 73.75 96 THR A CA 1
ATOM 717 C C . THR A 1 96 ? -16.432 6.788 42.649 1.00 73.75 96 THR A C 1
ATOM 719 O O . THR A 1 96 ? -16.302 6.057 43.632 1.00 73.75 96 THR A O 1
ATOM 722 N N . ALA A 1 97 ? -15.386 7.305 42.012 1.00 75.88 97 ALA A N 1
ATOM 723 C CA . ALA A 1 97 ? -14.036 7.243 42.551 1.00 75.88 97 ALA A CA 1
ATOM 724 C C . ALA A 1 97 ? -13.763 8.504 43.394 1.00 75.88 97 ALA A C 1
ATOM 726 O O . ALA A 1 97 ? -14.205 9.591 43.026 1.00 75.88 97 ALA A O 1
ATOM 727 N N . PRO A 1 98 ? -13.005 8.411 44.503 1.00 81.56 98 PRO A N 1
ATOM 728 C CA . PRO A 1 98 ? -12.573 9.589 45.263 1.00 81.56 98 PRO A CA 1
ATOM 729 C C . PRO A 1 98 ? -11.540 10.437 44.499 1.00 81.56 98 PRO A C 1
ATOM 731 O O . PRO A 1 98 ? -11.031 11.422 45.028 1.00 81.56 98 PRO A O 1
ATOM 734 N N . THR A 1 99 ? -11.174 10.026 43.286 1.00 77.06 99 THR A N 1
ATOM 735 C CA . THR A 1 99 ? -10.165 10.656 42.444 1.00 77.06 99 THR A CA 1
ATOM 736 C C . THR A 1 99 ? -10.708 10.720 41.026 1.00 77.06 99 THR A C 1
ATOM 738 O O . THR A 1 99 ? -11.244 9.733 40.526 1.00 77.06 99 THR A O 1
ATOM 741 N N . GLU A 1 100 ? -10.588 11.887 40.406 1.00 74.38 100 GLU A N 1
ATOM 742 C CA . GLU A 1 100 ? -11.015 12.118 39.031 1.00 74.38 100 GLU A CA 1
ATOM 743 C C . GLU A 1 100 ? -10.081 11.367 38.079 1.00 74.38 100 GLU A C 1
ATOM 745 O O . GLU A 1 100 ? -8.856 11.430 38.217 1.00 74.38 100 GLU A O 1
ATOM 750 N N . ALA A 1 101 ? -10.662 10.585 37.174 1.00 73.06 101 ALA A N 1
ATOM 751 C CA . ALA A 1 101 ? -9.897 9.837 36.193 1.00 73.06 101 ALA A CA 1
ATOM 752 C C . ALA A 1 101 ? -9.582 10.737 34.994 1.00 73.06 101 ALA A C 1
ATOM 754 O O . ALA A 1 101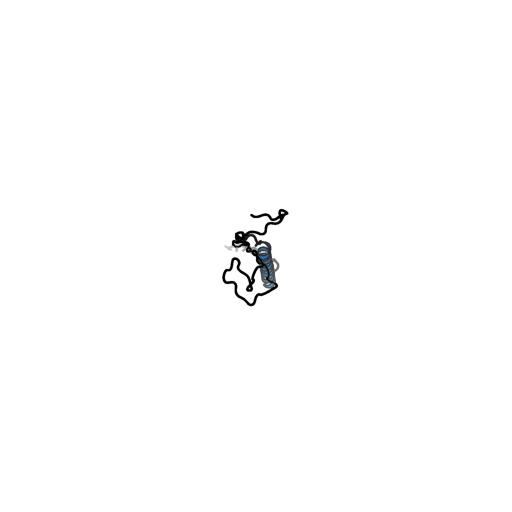 ? -10.441 11.486 34.539 1.00 73.06 101 ALA A O 1
ATOM 755 N N . ASP A 1 102 ? -8.361 10.636 34.473 1.00 78.88 102 ASP A N 1
ATOM 756 C CA . ASP A 1 102 ? -7.881 11.397 33.312 1.00 78.88 102 ASP A CA 1
ATOM 757 C C . ASP A 1 102 ? -8.424 10.795 31.999 1.00 78.88 102 ASP A C 1
ATOM 759 O O . ASP A 1 102 ? -7.672 10.348 31.134 1.00 78.88 102 ASP A O 1
ATOM 763 N N . PHE A 1 103 ? -9.750 10.666 31.890 1.00 73.94 103 PHE A N 1
ATOM 764 C CA . PHE A 1 103 ? -10.416 10.241 30.661 1.00 73.94 103 PHE A CA 1
ATOM 765 C C . PHE A 1 103 ? -11.050 11.454 29.980 1.00 73.94 103 PHE A C 1
ATOM 767 O O . PHE A 1 103 ? -11.794 12.217 30.592 1.00 73.94 103 PHE A O 1
ATOM 774 N N . HIS A 1 104 ? -10.760 11.617 28.691 1.00 55.06 104 HIS A N 1
ATOM 775 C CA . HIS A 1 104 ? -11.408 12.604 27.839 1.00 55.06 104 HIS A CA 1
ATOM 776 C C . HIS A 1 104 ? -12.665 11.985 27.224 1.00 55.06 104 HIS A C 1
ATOM 778 O O . HIS A 1 104 ? -12.557 11.066 26.415 1.00 55.06 104 HIS A O 1
ATOM 784 N N . ASP A 1 105 ? -13.836 12.487 27.608 1.00 57.25 105 ASP A N 1
ATOM 785 C CA . ASP A 1 105 ? -15.105 12.180 26.946 1.00 57.25 105 ASP A CA 1
ATOM 786 C C . ASP A 1 105 ? -15.278 13.171 25.776 1.00 57.25 105 ASP A C 1
ATOM 788 O O . ASP A 1 105 ? -15.347 14.386 25.995 1.00 57.25 105 ASP A O 1
ATOM 792 N N . THR A 1 106 ? -15.237 12.680 24.532 1.00 46.31 106 THR A N 1
ATOM 793 C CA . THR A 1 106 ? -15.430 13.469 23.295 1.00 46.31 106 THR A CA 1
ATOM 794 C C . THR A 1 106 ? -16.493 12.852 22.414 1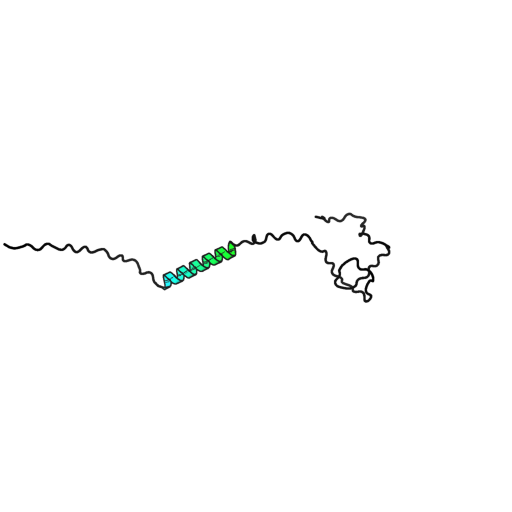.00 46.31 106 THR A C 1
ATOM 796 O O . THR A 1 106 ? -16.377 11.627 22.181 1.00 46.31 106 THR A O 1
#

Secondary structure (DSSP, 8-state):
-PPPPPP-----PPP--PPP--HHHHHHHHHHHHHHHHHHHHHHS-GGG------S--------S---SSPPSS-SS--SS--------SS------SS-------

Organism: NCBI:txid2030880

Foldseek 3Di:
DDDDDDDDDDPPDPDPPDPDCDPVNVVVVVVVVVVVVVVCCVVVPPPPVDPPPPPPDDDDADADPDADPDADPDDPDDHPHHDDDPDPDPDDDDDDDPDDDPDDDD

Sequence (106 aa):
MTVAANPVFTETRPAVTGPPISAIDRLSFTVFLAVVVHAALILGVTFTFAEKSPSTHTMEVTLAQHMSERQPDKVDFIAQFNQAGSGTLADKAELTAPTEADFHDT

pLDDT: mean 77.31, std 12.86, range [45.62, 98.38]